Protein AF-A0A0L6VJ19-F1 (afdb_monomer_lite)

Structure (mmCIF, N/CA/C/O backbone):
data_AF-A0A0L6VJ19-F1
#
_entry.id   AF-A0A0L6VJ19-F1
#
loop_
_atom_site.group_PDB
_atom_site.id
_atom_site.type_symbol
_atom_site.label_atom_id
_atom_site.label_alt_id
_atom_site.label_comp_id
_atom_site.label_asym_id
_atom_site.label_entity_id
_atom_site.label_seq_id
_atom_site.pdbx_PDB_ins_code
_atom_site.Cartn_x
_atom_site.Cartn_y
_atom_site.Cartn_z
_atom_site.occupancy
_atom_site.B_iso_or_equiv
_atom_site.auth_seq_id
_atom_site.auth_comp_id
_atom_site.auth_asym_id
_atom_site.auth_atom_id
_atom_site.pdbx_PDB_model_num
ATOM 1 N N . THR A 1 1 ? -43.887 -11.645 20.114 1.00 44.34 1 THR A N 1
ATOM 2 C CA . THR A 1 1 ? -42.466 -11.994 19.919 1.00 44.34 1 THR A CA 1
ATOM 3 C C . THR A 1 1 ? -42.276 -12.391 18.468 1.00 44.34 1 THR A C 1
ATOM 5 O O . THR A 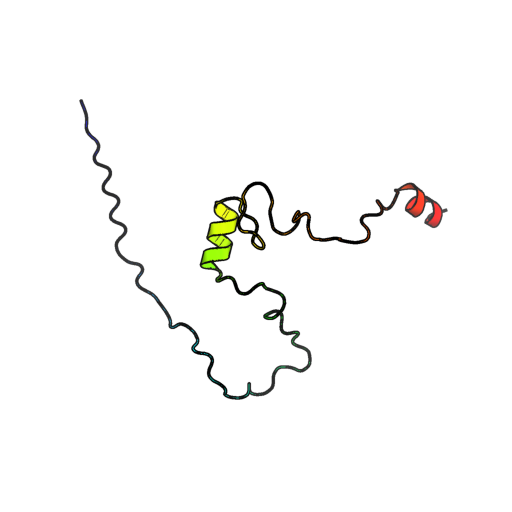1 1 ? -42.587 -13.520 18.122 1.00 44.34 1 THR A O 1
ATOM 8 N N . LEU A 1 2 ? -41.933 -11.442 17.587 1.00 49.09 2 LEU A N 1
ATOM 9 C CA . LEU A 1 2 ? -41.780 -11.724 16.154 1.00 49.09 2 LEU A CA 1
ATOM 10 C C . LEU A 1 2 ? -40.430 -12.410 15.911 1.00 49.09 2 LEU A C 1
ATOM 12 O O . LEU A 1 2 ? -39.385 -11.786 16.064 1.00 49.09 2 LEU A O 1
ATOM 16 N N . ALA A 1 3 ? -40.466 -13.685 15.531 1.00 56.66 3 ALA A N 1
ATOM 17 C CA . ALA A 1 3 ? -39.325 -14.383 14.960 1.00 56.66 3 ALA A CA 1
ATOM 18 C C . ALA A 1 3 ? -39.266 -14.051 13.464 1.00 56.66 3 ALA A C 1
ATOM 20 O O . ALA A 1 3 ? -40.119 -14.493 12.698 1.00 56.66 3 ALA A O 1
ATOM 21 N N . ILE A 1 4 ? -38.286 -13.250 13.048 1.00 63.34 4 ILE A N 1
ATOM 22 C CA . ILE A 1 4 ? -37.974 -13.074 11.627 1.00 63.34 4 ILE A CA 1
ATOM 23 C C . ILE A 1 4 ? -36.861 -14.066 11.303 1.00 63.34 4 ILE A C 1
ATOM 25 O O . ILE A 1 4 ? -35.695 -13.867 11.641 1.00 63.34 4 ILE A O 1
ATOM 29 N N . GLN A 1 5 ? -37.267 -15.179 10.702 1.00 56.53 5 GLN A N 1
ATOM 30 C CA . GLN A 1 5 ? -36.396 -16.210 10.165 1.00 56.53 5 GLN A CA 1
ATOM 31 C C . GLN A 1 5 ? -35.740 -15.658 8.888 1.00 56.53 5 GLN A C 1
ATOM 33 O O . GLN A 1 5 ? -36.397 -15.534 7.859 1.00 56.53 5 GLN A O 1
ATOM 38 N N . LEU A 1 6 ? -34.459 -15.286 8.947 1.00 60.62 6 LEU A N 1
ATOM 39 C CA . LEU A 1 6 ? -33.681 -14.952 7.750 1.00 60.62 6 LEU A CA 1
ATOM 40 C C . LEU A 1 6 ? -33.014 -16.228 7.222 1.00 60.62 6 LEU A C 1
ATOM 42 O O . LEU A 1 6 ? -31.906 -16.577 7.625 1.00 60.62 6 LEU A O 1
ATOM 46 N N . THR A 1 7 ? -33.713 -16.950 6.347 1.00 59.97 7 THR A N 1
ATOM 47 C CA . THR A 1 7 ? -33.135 -18.032 5.540 1.00 59.97 7 THR A CA 1
ATOM 48 C C . THR A 1 7 ? -32.532 -17.432 4.275 1.00 59.97 7 THR A C 1
ATOM 50 O O . THR A 1 7 ? -33.222 -17.227 3.280 1.00 59.97 7 THR A O 1
ATOM 53 N N . SER A 1 8 ? -31.238 -17.124 4.311 1.00 64.19 8 SER A N 1
ATOM 54 C CA . SER A 1 8 ? -30.502 -16.741 3.106 1.00 64.19 8 SER A CA 1
ATOM 55 C C . SER A 1 8 ? -30.130 -18.000 2.324 1.00 64.19 8 SER A C 1
ATOM 57 O O . SER A 1 8 ? -29.049 -18.561 2.504 1.00 64.19 8 SER A O 1
ATOM 59 N N . GLU A 1 9 ? -31.042 -18.457 1.470 1.00 54.81 9 GLU A N 1
ATOM 60 C CA . GLU A 1 9 ? -30.720 -19.344 0.354 1.00 54.81 9 GLU A CA 1
ATOM 61 C C . GLU A 1 9 ? -29.864 -18.555 -0.648 1.00 54.81 9 GLU A C 1
ATOM 63 O O . GLU A 1 9 ? -30.346 -17.634 -1.304 1.00 54.81 9 GLU A O 1
ATOM 68 N N . ILE A 1 10 ? -28.575 -18.886 -0.754 1.00 62.84 10 ILE A N 1
ATOM 69 C CA . ILE A 1 10 ? -27.737 -18.449 -1.876 1.00 62.84 10 ILE A CA 1
ATOM 70 C C . ILE A 1 10 ? -27.570 -19.664 -2.782 1.00 62.84 10 ILE A C 1
ATOM 72 O O . ILE A 1 10 ? -26.558 -20.362 -2.745 1.00 62.84 10 ILE A O 1
ATOM 76 N N . GLU A 1 11 ? -28.616 -19.950 -3.552 1.00 55.56 11 GLU A N 1
ATOM 77 C CA . GLU A 1 11 ? -28.513 -20.828 -4.712 1.00 55.56 11 GLU A CA 1
ATOM 78 C C . GLU A 1 11 ? -27.766 -20.100 -5.839 1.00 55.56 11 GLU A C 1
ATOM 80 O O . GLU A 1 11 ? -27.922 -18.900 -6.063 1.00 55.56 11 GLU A O 1
ATOM 85 N N . ALA A 1 12 ? -26.985 -20.891 -6.569 1.00 46.62 12 ALA A N 1
ATOM 86 C CA . ALA A 1 12 ? -26.522 -20.631 -7.924 1.00 46.62 12 ALA A CA 1
ATOM 87 C C . ALA A 1 12 ? -25.595 -19.423 -8.165 1.00 46.62 12 ALA A C 1
ATOM 89 O O . ALA A 1 12 ? -25.973 -18.373 -8.677 1.00 46.62 12 ALA A O 1
ATOM 90 N N . SER A 1 13 ? -24.293 -19.687 -8.063 1.00 49.38 13 SER A N 1
ATOM 91 C CA . SER A 1 13 ? -23.405 -19.409 -9.201 1.00 49.38 13 SER A CA 1
ATOM 92 C C . SER A 1 13 ? -22.364 -20.510 -9.315 1.00 49.38 13 SER A C 1
ATOM 94 O O . SER A 1 13 ? -21.189 -20.388 -8.979 1.00 49.38 13 SER A O 1
ATOM 96 N N . ARG A 1 14 ? -22.865 -21.641 -9.806 1.00 60.69 14 ARG A N 1
ATOM 97 C CA . ARG A 1 14 ? -22.099 -22.686 -10.464 1.00 60.69 14 ARG A CA 1
ATOM 98 C C . ARG A 1 14 ? -21.372 -22.054 -11.652 1.00 60.69 14 ARG A C 1
ATOM 100 O O . ARG A 1 14 ? -21.996 -21.758 -12.662 1.00 60.69 14 ARG A O 1
ATOM 107 N N . SER A 1 15 ? -20.070 -21.847 -11.527 1.00 41.62 15 SER A N 1
ATOM 108 C CA . SER A 1 15 ? -19.128 -21.755 -12.646 1.00 41.62 15 SER A CA 1
ATOM 109 C C . SER A 1 15 ? -17.726 -21.938 -12.086 1.00 41.62 15 SER A C 1
ATOM 111 O O . SER A 1 15 ? -17.032 -20.982 -11.767 1.00 41.62 15 SER A O 1
ATOM 113 N N . HIS A 1 16 ? -17.326 -23.197 -11.935 1.00 51.06 16 HIS A N 1
ATOM 114 C CA . HIS A 1 16 ? -15.914 -23.533 -12.021 1.00 51.06 16 HIS A CA 1
ATOM 115 C C . HIS A 1 16 ? -15.579 -23.606 -13.515 1.00 51.06 16 HIS A C 1
ATOM 117 O O . HIS A 1 16 ? -16.165 -24.443 -14.205 1.00 51.06 16 HIS A O 1
ATOM 123 N N . PRO A 1 17 ? -14.631 -22.816 -14.030 1.00 42.94 17 PRO A N 1
ATOM 124 C CA . PRO A 1 17 ? -13.748 -23.282 -15.076 1.00 42.94 17 PRO A CA 1
ATOM 125 C C . PRO A 1 17 ? -12.511 -23.899 -14.420 1.00 42.94 17 PRO A C 1
ATOM 127 O O . PRO A 1 17 ? -12.052 -23.472 -13.363 1.00 42.94 17 PRO A O 1
ATOM 130 N N . ALA A 1 18 ? -12.037 -24.962 -15.052 1.00 39.78 18 ALA A N 1
ATOM 131 C CA . ALA A 1 18 ? -10.988 -25.856 -14.609 1.00 39.78 18 ALA A CA 1
ATOM 132 C C . ALA A 1 18 ? -9.731 -25.162 -14.054 1.00 39.78 18 ALA A C 1
ATOM 134 O O . ALA A 1 18 ? -9.226 -24.184 -14.598 1.00 39.78 18 ALA A O 1
ATOM 135 N N . HIS A 1 19 ? -9.183 -25.776 -13.009 1.00 45.22 19 HIS A N 1
ATOM 136 C CA . HIS A 1 19 ? -7.782 -25.663 -12.624 1.00 45.22 19 HIS A CA 1
ATOM 137 C C . HIS A 1 19 ? -6.897 -25.851 -13.873 1.00 45.22 19 HIS A C 1
ATOM 139 O O . HIS A 1 19 ? -7.067 -26.862 -14.565 1.00 45.22 19 HIS A O 1
ATOM 145 N N . PRO A 1 20 ? -5.937 -24.963 -14.184 1.00 50.84 20 PRO A N 1
ATOM 146 C CA . PRO A 1 20 ? -4.892 -25.305 -15.129 1.00 50.84 20 PRO A CA 1
ATOM 147 C C . PRO A 1 20 ? -4.016 -26.369 -14.471 1.00 50.84 20 PRO A C 1
ATOM 149 O O . PRO A 1 20 ? -3.216 -26.103 -13.575 1.00 50.84 20 PRO A O 1
ATOM 152 N N . THR A 1 21 ? -4.220 -27.617 -14.874 1.00 45.47 21 THR A N 1
ATOM 153 C CA . THR A 1 21 ? -3.187 -28.643 -14.793 1.00 45.47 21 THR A CA 1
ATOM 154 C C . THR A 1 21 ? -1.984 -28.113 -15.564 1.00 45.47 21 THR A C 1
ATOM 156 O O . THR A 1 21 ? -2.119 -27.716 -16.721 1.00 45.47 21 THR A O 1
ATOM 159 N N . HIS A 1 22 ? -0.822 -28.075 -14.917 1.00 51.97 22 HIS A N 1
ATOM 160 C CA . HIS A 1 22 ? 0.459 -27.775 -15.544 1.00 51.97 22 HIS A CA 1
ATOM 161 C C . HIS A 1 22 ? 0.698 -28.764 -16.698 1.00 51.97 22 HIS A C 1
ATOM 163 O O . HIS A 1 22 ? 1.145 -29.892 -16.490 1.00 51.97 22 HIS A O 1
ATOM 169 N N . ASN A 1 23 ? 0.339 -28.353 -17.914 1.00 44.88 23 ASN A N 1
ATOM 170 C CA . ASN A 1 23 ? 0.643 -29.067 -19.143 1.00 44.88 23 ASN A CA 1
ATOM 171 C C . ASN A 1 23 ? 2.069 -28.673 -19.559 1.00 44.88 23 ASN A C 1
ATOM 173 O O . ASN A 1 23 ? 2.299 -27.486 -19.800 1.00 44.88 23 ASN A O 1
ATOM 177 N N . PRO A 1 24 ? 3.036 -29.602 -19.649 1.00 55.97 24 PRO A N 1
ATOM 178 C CA . PRO A 1 24 ? 4.374 -29.292 -20.126 1.00 55.97 24 PRO A CA 1
ATOM 179 C C . PRO A 1 24 ? 4.349 -29.244 -21.658 1.00 55.97 24 PRO A C 1
ATOM 181 O O . PRO A 1 24 ? 4.922 -30.100 -22.323 1.00 55.97 24 PRO A O 1
ATOM 184 N N . ASN A 1 25 ? 3.647 -28.269 -22.232 1.00 49.00 25 ASN A N 1
ATOM 185 C CA . ASN A 1 25 ? 3.796 -27.936 -23.645 1.00 49.00 25 ASN A CA 1
ATOM 186 C C . ASN A 1 25 ? 4.473 -26.561 -23.722 1.00 49.00 25 ASN A C 1
ATOM 188 O O . ASN A 1 25 ? 4.077 -25.662 -22.975 1.00 49.00 25 ASN A O 1
ATOM 192 N N . PRO A 1 26 ? 5.517 -26.381 -24.551 1.00 46.97 26 PRO A N 1
ATOM 193 C CA . PRO A 1 26 ? 6.300 -25.156 -24.544 1.00 46.97 26 PRO A CA 1
ATOM 194 C C . PRO A 1 26 ? 5.417 -23.992 -25.016 1.00 46.97 26 PRO A C 1
ATOM 196 O O . PRO A 1 26 ? 4.695 -24.145 -26.007 1.00 46.97 26 PRO A O 1
ATOM 199 N N . PRO A 1 27 ? 5.426 -22.837 -24.326 1.00 55.12 27 PRO A N 1
ATOM 200 C CA . PRO A 1 27 ? 4.613 -21.707 -24.737 1.00 55.12 27 PRO A CA 1
ATOM 201 C C . PRO A 1 27 ? 5.101 -21.222 -26.101 1.00 55.12 27 PRO A C 1
ATOM 203 O O . PRO A 1 27 ? 6.271 -20.875 -26.278 1.00 55.12 27 PRO A O 1
ATOM 206 N N . ALA A 1 28 ? 4.191 -21.226 -27.073 1.00 53.75 28 ALA A N 1
ATOM 207 C CA . ALA A 1 28 ? 4.386 -20.573 -28.354 1.00 53.75 28 ALA A CA 1
ATOM 208 C C . ALA A 1 28 ? 4.773 -19.113 -28.086 1.00 53.75 28 ALA A C 1
ATOM 210 O O . ALA A 1 28 ? 3.972 -18.357 -27.548 1.00 53.75 28 ALA A O 1
ATOM 211 N N . ALA A 1 29 ? 6.030 -18.788 -28.402 1.00 57.09 29 ALA A N 1
ATOM 212 C CA . ALA A 1 29 ? 6.649 -17.468 -28.348 1.00 57.09 29 ALA A CA 1
ATOM 213 C C . ALA A 1 29 ? 6.139 -16.582 -27.197 1.00 57.09 29 ALA A C 1
ATOM 215 O O . ALA A 1 29 ? 5.351 -15.662 -27.407 1.00 57.09 29 ALA A O 1
ATOM 216 N N . ALA A 1 30 ? 6.632 -16.839 -25.980 1.00 61.09 30 ALA A N 1
ATOM 217 C CA . ALA A 1 30 ? 6.649 -15.806 -24.952 1.00 61.09 30 ALA A CA 1
ATOM 218 C C . ALA A 1 30 ? 7.275 -14.548 -25.573 1.00 61.09 30 ALA A C 1
ATOM 220 O O . ALA A 1 30 ? 8.407 -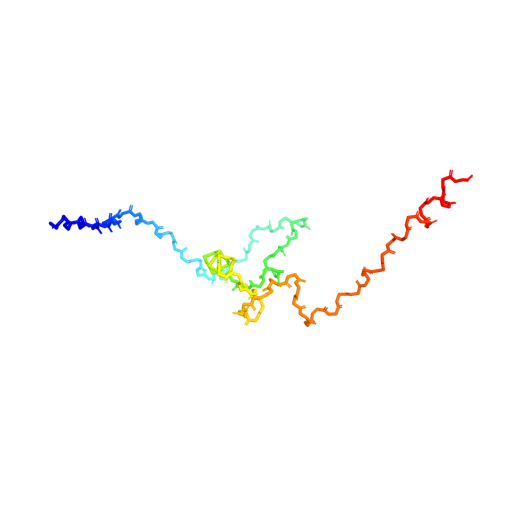14.605 -26.058 1.00 61.09 30 ALA A O 1
ATOM 221 N N . ASP A 1 31 ? 6.515 -13.454 -25.635 1.00 71.50 31 ASP A N 1
ATOM 222 C CA . ASP A 1 31 ? 7.027 -12.162 -26.081 1.00 71.50 31 ASP A CA 1
ATOM 223 C C . ASP A 1 31 ? 8.342 -11.894 -25.323 1.00 71.50 31 ASP A C 1
ATOM 225 O O . ASP A 1 31 ? 8.326 -11.860 -24.090 1.00 71.50 31 ASP A O 1
ATOM 229 N N . PRO A 1 32 ? 9.486 -11.714 -26.011 1.00 75.19 32 PRO A N 1
ATOM 230 C CA . PRO A 1 32 ? 10.780 -11.482 -25.368 1.00 75.19 32 PRO A CA 1
ATOM 231 C C . PRO A 1 32 ? 10.816 -10.241 -24.461 1.00 75.19 32 PRO A C 1
ATOM 233 O O . PRO A 1 32 ? 11.814 -10.015 -23.771 1.00 75.19 32 PRO A O 1
ATOM 236 N N . LYS A 1 33 ? 9.777 -9.395 -24.501 1.00 76.19 33 LYS A N 1
ATOM 237 C CA . LYS A 1 33 ? 9.590 -8.217 -23.645 1.00 76.19 33 LYS A CA 1
ATOM 238 C C . LYS A 1 33 ? 8.546 -8.410 -22.545 1.00 76.19 33 LYS A C 1
ATOM 240 O O . LYS A 1 33 ? 8.463 -7.556 -21.661 1.00 76.19 33 LYS A O 1
ATOM 245 N N . ALA A 1 34 ? 7.790 -9.506 -22.545 1.00 75.31 34 ALA A N 1
ATOM 246 C CA . ALA A 1 34 ? 6.880 -9.825 -21.455 1.00 75.31 34 ALA A CA 1
ATOM 247 C C . ALA A 1 34 ? 7.678 -10.375 -20.266 1.00 75.31 34 ALA A C 1
ATOM 249 O O . ALA A 1 34 ? 8.180 -11.497 -20.281 1.00 75.31 34 ALA A O 1
ATOM 250 N N . MET A 1 35 ? 7.808 -9.564 -19.219 1.00 76.50 35 MET A N 1
ATOM 251 C CA . MET A 1 35 ? 8.348 -10.018 -17.943 1.00 76.50 35 MET A CA 1
ATOM 252 C C . MET A 1 35 ? 7.312 -10.916 -17.257 1.00 76.50 35 MET A C 1
A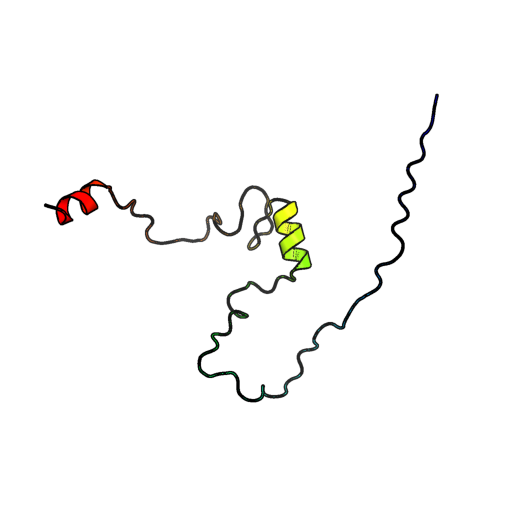TOM 254 O O . MET A 1 35 ? 6.201 -10.471 -16.972 1.00 76.50 35 MET A O 1
ATOM 258 N N . ASP A 1 36 ? 7.671 -12.171 -16.985 1.00 72.62 36 ASP A N 1
ATOM 259 C CA . ASP A 1 36 ? 6.814 -13.095 -16.244 1.00 72.62 36 ASP A CA 1
ATOM 260 C C . ASP A 1 36 ? 6.741 -12.687 -14.761 1.00 72.62 36 ASP A C 1
ATOM 262 O O . ASP A 1 36 ? 7.680 -12.875 -13.985 1.00 72.62 36 ASP A O 1
ATOM 266 N N . LEU A 1 37 ? 5.611 -12.098 -14.362 1.00 66.62 37 LEU A N 1
ATOM 267 C CA . LEU A 1 37 ? 5.341 -11.697 -12.977 1.00 66.62 37 LEU A CA 1
ATOM 268 C C . LEU A 1 37 ? 4.904 -12.880 -12.092 1.00 66.62 37 LEU A C 1
ATOM 270 O O . LEU A 1 37 ? 4.759 -12.709 -10.877 1.00 66.62 37 LEU A O 1
ATOM 274 N N . SER A 1 38 ? 4.730 -14.079 -12.663 1.00 66.19 38 SER A N 1
ATOM 275 C CA . SER A 1 38 ? 4.244 -15.267 -11.944 1.00 66.19 38 SER A CA 1
ATOM 276 C C . SER A 1 38 ? 5.206 -15.732 -10.850 1.00 66.19 38 SER A C 1
ATOM 278 O O . SER A 1 38 ? 4.767 -16.273 -9.839 1.00 66.19 38 SER A O 1
ATOM 280 N N . ALA A 1 39 ? 6.510 -15.477 -10.998 1.00 64.06 39 ALA A N 1
ATOM 281 C CA . ALA A 1 39 ? 7.516 -15.813 -9.988 1.00 64.06 39 ALA A CA 1
ATOM 282 C C . ALA A 1 39 ? 7.495 -14.884 -8.755 1.00 64.06 39 ALA A C 1
ATOM 284 O O . ALA A 1 39 ? 7.999 -15.252 -7.694 1.00 64.06 39 ALA A O 1
ATOM 285 N N . MET A 1 40 ? 6.923 -13.681 -8.883 1.00 62.72 40 MET A N 1
ATOM 286 C CA . MET A 1 40 ? 6.975 -12.632 -7.851 1.00 62.72 40 MET A CA 1
ATOM 287 C C . MET A 1 40 ? 5.755 -12.673 -6.927 1.00 62.72 40 MET A C 1
ATOM 289 O O . MET A 1 40 ? 5.829 -12.287 -5.757 1.00 62.72 40 MET A O 1
ATOM 293 N N . ASN A 1 41 ? 4.633 -13.173 -7.443 1.00 63.56 41 ASN A N 1
ATOM 294 C CA . ASN A 1 41 ? 3.460 -13.456 -6.638 1.00 63.56 41 ASN A CA 1
ATOM 295 C C . ASN A 1 41 ? 3.679 -14.795 -5.936 1.00 63.56 41 ASN A C 1
ATOM 297 O O . ASN A 1 41 ? 3.640 -15.854 -6.558 1.00 63.56 41 ASN A O 1
ATOM 301 N N . SER A 1 42 ? 3.929 -14.744 -4.620 1.00 65.62 42 SER A N 1
ATOM 302 C CA . SER A 1 42 ? 3.866 -15.931 -3.760 1.00 65.62 42 SER A CA 1
ATOM 303 C C . SER A 1 42 ? 2.599 -16.695 -4.130 1.00 65.62 42 SER A C 1
ATOM 305 O O . SER A 1 42 ? 1.543 -16.076 -4.085 1.00 65.62 42 SER A O 1
ATOM 307 N N . GLN A 1 43 ? 2.731 -17.961 -4.547 1.00 69.94 43 GLN A N 1
ATOM 308 C CA . GLN A 1 43 ? 1.704 -18.814 -5.171 1.00 69.94 43 GLN A CA 1
ATOM 309 C C . GLN A 1 43 ? 0.434 -18.989 -4.313 1.00 69.94 43 GLN A C 1
ATOM 311 O O . GLN A 1 43 ? 0.123 -20.067 -3.810 1.00 69.94 43 GLN A O 1
ATOM 316 N N . LEU A 1 44 ? -0.292 -17.907 -4.093 1.00 76.38 44 LEU A N 1
ATOM 317 C CA . LEU A 1 44 ? -1.559 -17.848 -3.404 1.00 76.38 44 LEU A CA 1
ATOM 318 C C . LEU A 1 44 ? -2.613 -17.670 -4.479 1.00 76.38 44 LEU A C 1
ATOM 320 O O . LEU A 1 44 ? -2.468 -16.836 -5.370 1.00 76.38 44 LEU A O 1
ATOM 324 N N . SER A 1 45 ? -3.673 -18.467 -4.392 1.00 83.88 45 SER A N 1
ATOM 325 C CA . SER A 1 45 ? -4.826 -18.261 -5.254 1.00 83.88 45 SER A CA 1
ATOM 326 C C . SER A 1 45 ? -5.426 -16.879 -4.981 1.00 83.88 45 SER A C 1
ATOM 328 O O . SER A 1 45 ? -5.405 -16.404 -3.839 1.00 83.88 45 SER A O 1
ATOM 330 N N . ASP A 1 46 ? -6.035 -16.262 -5.994 1.00 83.69 46 ASP A N 1
ATOM 331 C CA . ASP A 1 46 ? -6.733 -14.979 -5.832 1.00 83.69 46 ASP A CA 1
ATOM 332 C C . ASP A 1 46 ? -7.773 -15.044 -4.704 1.00 83.69 46 ASP A C 1
ATOM 334 O O . ASP A 1 46 ? -7.951 -14.101 -3.930 1.00 83.69 46 ASP A O 1
ATOM 338 N N . THR A 1 47 ? -8.423 -16.203 -4.547 1.00 87.38 47 THR A N 1
ATOM 339 C CA . THR A 1 47 ? -9.406 -16.422 -3.482 1.00 87.38 47 THR A CA 1
ATOM 340 C C . THR A 1 47 ? -8.780 -16.370 -2.091 1.00 87.38 47 THR A C 1
ATOM 342 O O . THR A 1 47 ? -9.385 -15.822 -1.168 1.00 87.38 47 THR A O 1
ATOM 345 N N . ASP A 1 48 ? -7.566 -16.893 -1.927 1.00 88.75 48 ASP A N 1
ATOM 346 C CA . ASP A 1 48 ? -6.870 -16.889 -0.645 1.00 88.75 48 ASP A CA 1
ATOM 347 C C . ASP A 1 48 ? -6.267 -15.524 -0.362 1.00 88.75 48 ASP A C 1
ATOM 349 O O . ASP A 1 48 ? -6.394 -15.032 0.757 1.00 88.75 48 ASP A O 1
ATOM 353 N N . GLN A 1 49 ? -5.722 -14.850 -1.374 1.00 86.88 49 GLN A N 1
ATOM 354 C CA . GLN A 1 49 ? -5.287 -13.465 -1.234 1.00 86.88 49 GLN A CA 1
ATOM 355 C C . GLN A 1 49 ? -6.435 -12.578 -0.734 1.00 86.88 49 GLN A C 1
ATOM 357 O O . GLN A 1 49 ? -6.281 -11.873 0.265 1.00 86.88 49 GLN A O 1
ATOM 362 N N . VAL A 1 50 ? -7.617 -12.671 -1.349 1.00 89.25 50 VAL A N 1
ATOM 363 C CA . VAL A 1 50 ? -8.793 -11.896 -0.929 1.00 89.25 50 VAL A CA 1
ATOM 364 C C . VAL A 1 50 ? -9.221 -12.245 0.499 1.00 89.25 50 VAL A C 1
ATOM 366 O O . VAL A 1 50 ? -9.544 -11.343 1.273 1.00 89.25 50 VAL A O 1
ATOM 369 N N . LYS A 1 51 ? -9.205 -13.524 0.893 1.00 92.44 51 LYS A N 1
ATOM 370 C CA . LYS A 1 51 ? -9.509 -13.927 2.279 1.00 92.44 51 LYS A CA 1
ATOM 371 C C . LYS A 1 51 ? -8.485 -13.368 3.265 1.00 92.44 51 LYS A C 1
ATOM 373 O O .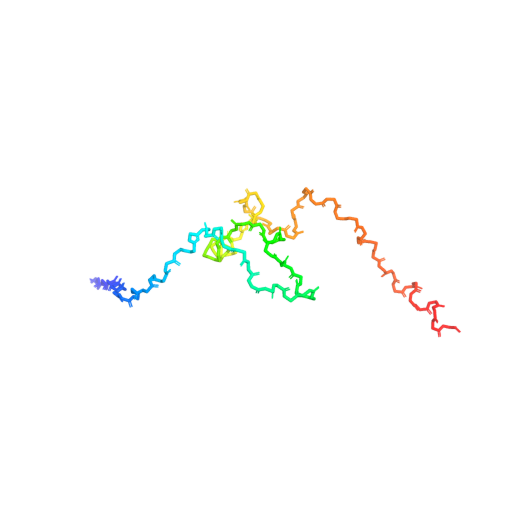 LYS A 1 51 ? -8.862 -12.842 4.307 1.00 92.44 51 LYS A O 1
ATOM 378 N N . LEU A 1 52 ? -7.196 -13.447 2.952 1.00 90.31 52 LEU A N 1
ATOM 379 C CA . LEU A 1 52 ? -6.142 -12.941 3.828 1.00 90.31 52 LEU A CA 1
ATOM 380 C C . LEU A 1 52 ? -6.235 -11.414 3.975 1.00 90.31 52 LEU A C 1
ATOM 382 O O . LEU A 1 52 ? -6.148 -10.925 5.099 1.00 90.31 52 LEU A O 1
ATOM 386 N N . MET A 1 53 ? -6.530 -10.686 2.890 1.00 89.19 53 MET A N 1
ATOM 387 C CA . MET A 1 53 ? -6.807 -9.240 2.917 1.00 89.19 53 MET A CA 1
ATOM 388 C C . MET A 1 53 ? -8.000 -8.904 3.807 1.00 89.19 53 MET A C 1
ATOM 390 O O . MET A 1 53 ? -7.884 -8.066 4.698 1.00 89.19 53 MET A O 1
ATOM 394 N N . LYS A 1 54 ? -9.134 -9.582 3.595 1.00 93.38 54 LYS A N 1
ATOM 395 C CA . LYS A 1 54 ? -10.361 -9.380 4.381 1.00 93.38 54 LYS A CA 1
ATOM 396 C C . LYS A 1 54 ? -10.137 -9.639 5.869 1.00 93.38 54 LYS A C 1
ATOM 398 O O . LYS A 1 54 ? -10.684 -8.936 6.710 1.00 93.38 54 LYS A O 1
ATOM 403 N N . ASN A 1 55 ? -9.304 -10.622 6.191 1.00 91.62 55 ASN A N 1
ATOM 404 C CA . ASN A 1 55 ? -9.013 -11.015 7.563 1.00 91.62 55 ASN A CA 1
ATOM 405 C C . ASN A 1 55 ? -7.845 -10.227 8.189 1.00 91.62 55 ASN A C 1
ATOM 407 O O . ASN A 1 55 ? -7.496 -10.504 9.340 1.00 91.62 55 ASN A O 1
ATOM 411 N N . GLY A 1 56 ? -7.222 -9.294 7.454 1.00 91.38 56 GLY A N 1
ATOM 412 C CA . GLY A 1 56 ? -6.073 -8.512 7.922 1.00 91.38 56 GLY A CA 1
ATOM 413 C C . GLY A 1 56 ? -4.845 -9.369 8.247 1.00 91.38 56 GLY A C 1
ATOM 414 O O . GLY A 1 56 ? -4.141 -9.097 9.221 1.00 91.38 56 GLY A O 1
ATOM 415 N N . GLN A 1 57 ? -4.637 -10.444 7.484 1.00 93.75 57 GLN A N 1
ATOM 416 C CA . GLN A 1 57 ? -3.552 -11.404 7.671 1.00 93.75 57 GLN A CA 1
ATOM 417 C C . GLN A 1 57 ? -2.440 -11.188 6.642 1.00 93.75 57 GLN A C 1
ATOM 419 O O . GLN A 1 57 ? -2.694 -10.953 5.461 1.00 93.75 57 GLN A O 1
ATOM 424 N N . CYS A 1 58 ? -1.195 -11.334 7.082 1.00 90.88 58 CYS A N 1
ATOM 425 C CA . CYS A 1 58 ? -0.015 -11.256 6.232 1.00 90.88 58 CYS A CA 1
ATOM 426 C C . CYS A 1 58 ? 0.016 -12.395 5.203 1.00 90.88 58 CYS A C 1
ATOM 428 O O . CYS A 1 58 ? -0.151 -13.559 5.564 1.00 90.88 58 CYS A O 1
ATOM 430 N N . PHE A 1 59 ? 0.317 -12.102 3.934 1.00 88.81 59 PHE A N 1
ATOM 431 C CA . PHE A 1 59 ? 0.419 -13.144 2.900 1.00 88.81 59 PHE A CA 1
ATOM 432 C C . PHE A 1 59 ? 1.631 -14.063 3.091 1.00 88.81 59 PHE A C 1
ATOM 434 O O . PHE A 1 59 ? 1.642 -15.170 2.567 1.00 88.81 59 PHE A O 1
ATOM 441 N N . HIS A 1 60 ? 2.638 -13.620 3.850 1.00 85.69 60 HIS A N 1
ATOM 442 C CA . HIS A 1 60 ? 3.862 -14.382 4.098 1.00 85.69 60 HIS A CA 1
ATOM 443 C C . HIS A 1 60 ? 3.736 -15.353 5.283 1.00 85.69 60 HIS A C 1
ATOM 445 O O . HIS A 1 60 ? 4.032 -16.533 5.139 1.00 85.69 60 HIS A O 1
ATOM 451 N N . CYS A 1 61 ? 3.273 -14.890 6.451 1.00 89.38 61 CYS A N 1
ATOM 452 C CA . CYS A 1 61 ? 3.205 -15.713 7.673 1.00 89.38 61 CYS A CA 1
ATOM 453 C C . CYS A 1 61 ? 1.783 -16.045 8.142 1.00 89.38 61 CYS A C 1
ATOM 455 O O . CYS A 1 61 ? 1.616 -16.730 9.153 1.00 89.38 61 CYS A O 1
ATOM 457 N N . ARG A 1 62 ? 0.756 -15.543 7.440 1.00 89.75 62 ARG A N 1
ATOM 458 C CA . ARG A 1 62 ? -0.672 -15.734 7.752 1.00 89.75 62 ARG A CA 1
ATOM 459 C C . ARG A 1 62 ? -1.094 -15.238 9.142 1.00 89.75 62 ARG A C 1
ATOM 461 O O . ARG A 1 62 ? -2.198 -15.532 9.581 1.00 89.75 62 ARG A O 1
ATOM 468 N N . GLN A 1 63 ? -0.250 -14.460 9.822 1.00 91.19 63 GLN A N 1
ATOM 469 C CA . GLN A 1 63 ? -0.570 -13.839 11.107 1.00 91.19 63 GLN A CA 1
ATOM 470 C C . GLN A 1 63 ? -1.334 -12.533 10.905 1.00 91.19 63 GLN A C 1
ATOM 472 O O . GLN A 1 63 ? -1.129 -11.828 9.915 1.00 91.19 63 GLN A O 1
ATOM 477 N N . LYS A 1 64 ? -2.203 -12.204 11.861 1.00 90.81 64 LYS A N 1
ATOM 478 C CA . LYS A 1 64 ? -2.916 -10.923 11.900 1.00 90.81 64 LYS A CA 1
ATOM 479 C C . LYS A 1 64 ? -1.999 -9.789 12.365 1.00 90.81 64 LYS A C 1
ATOM 481 O O . LYS A 1 64 ? -0.960 -10.024 12.977 1.00 90.81 64 LYS A O 1
ATOM 486 N N . GLY A 1 65 ? -2.424 -8.555 12.105 1.00 90.12 65 GLY A N 1
ATOM 487 C CA . GLY A 1 65 ? -1.799 -7.341 12.644 1.00 90.12 65 GLY A CA 1
ATOM 488 C C . GLY A 1 65 ? -0.797 -6.667 11.709 1.00 90.12 65 GLY A C 1
ATOM 489 O O . GLY A 1 65 ? -0.446 -5.517 11.942 1.00 90.12 65 GLY A O 1
ATOM 490 N N . HIS A 1 66 ? -0.386 -7.332 10.628 1.00 90.25 66 HIS A N 1
ATOM 491 C CA . HIS A 1 66 ? 0.394 -6.719 9.556 1.00 90.25 66 HIS A CA 1
ATOM 492 C C . HIS A 1 66 ? 0.036 -7.342 8.208 1.00 90.25 66 HIS A C 1
ATOM 494 O O . HIS A 1 66 ? -0.385 -8.499 8.128 1.00 90.25 66 HIS A O 1
ATOM 500 N N . LEU A 1 67 ? 0.232 -6.576 7.140 1.00 88.38 67 LEU A N 1
ATOM 501 C CA . LEU A 1 67 ? 0.228 -7.110 5.785 1.00 88.38 67 LEU A CA 1
ATOM 502 C C . LEU A 1 67 ? 1.660 -7.433 5.365 1.00 88.38 67 LEU A C 1
ATOM 504 O O . LEU A 1 67 ? 2.627 -7.037 6.010 1.00 88.38 67 LEU A O 1
ATOM 508 N N . SER A 1 68 ? 1.805 -8.126 4.238 1.00 84.81 68 SER A N 1
ATOM 509 C CA . SER A 1 68 ? 3.118 -8.474 3.691 1.00 84.81 68 SER A CA 1
ATOM 510 C C . SER A 1 68 ? 4.064 -7.281 3.554 1.00 84.81 68 SER A C 1
ATOM 512 O O . SER A 1 68 ? 5.264 -7.486 3.705 1.00 84.81 68 SER A O 1
ATOM 514 N N . ARG A 1 69 ? 3.559 -6.064 3.301 1.00 82.81 69 ARG A N 1
ATOM 515 C CA . ARG A 1 69 ? 4.367 -4.836 3.208 1.00 82.81 69 ARG A CA 1
ATOM 516 C C . ARG A 1 69 ? 5.152 -4.556 4.488 1.00 82.81 69 ARG A C 1
ATOM 518 O O . ARG A 1 69 ? 6.318 -4.195 4.411 1.00 82.81 69 ARG A O 1
ATOM 525 N N . ASP A 1 70 ? 4.527 -4.787 5.633 1.00 83.12 70 ASP A N 1
ATOM 526 C CA . ASP A 1 70 ? 5.067 -4.472 6.954 1.00 83.12 70 ASP A CA 1
ATOM 527 C C . ASP A 1 70 ? 5.625 -5.741 7.631 1.00 83.12 70 ASP A C 1
ATOM 529 O O . ASP A 1 70 ? 5.749 -5.819 8.851 1.00 83.12 70 ASP A O 1
ATOM 533 N N . PHE A 1 71 ? 5.935 -6.777 6.836 1.00 83.94 71 PHE A N 1
ATOM 534 C CA . PHE A 1 71 ? 6.514 -8.018 7.336 1.00 83.94 71 PHE A CA 1
ATOM 535 C C . PHE A 1 71 ? 7.902 -7.738 7.936 1.00 83.94 71 PHE A C 1
ATOM 537 O O . PHE A 1 71 ? 8.806 -7.342 7.196 1.00 83.94 71 PHE A O 1
ATOM 544 N N . PRO A 1 72 ? 8.113 -7.987 9.241 1.00 76.25 72 PRO A N 1
ATOM 545 C CA . PRO A 1 72 ? 9.325 -7.568 9.953 1.00 76.25 72 PRO A CA 1
ATOM 546 C C . PRO A 1 72 ? 10.593 -8.285 9.471 1.00 76.25 72 PRO A C 1
ATOM 548 O O . PRO A 1 72 ? 11.698 -7.811 9.703 1.00 76.25 72 PRO A O 1
ATOM 551 N N . GLY A 1 73 ? 10.446 -9.416 8.773 1.00 71.00 73 GLY A N 1
ATOM 552 C CA . GLY A 1 73 ? 11.557 -10.131 8.146 1.00 71.00 73 GLY A CA 1
ATOM 553 C C . GLY A 1 73 ? 12.055 -9.505 6.840 1.00 71.00 73 GLY A C 1
ATOM 554 O O . GLY A 1 73 ? 13.031 -9.995 6.278 1.00 71.00 73 GLY A O 1
ATOM 555 N N . ARG A 1 74 ? 11.413 -8.443 6.329 1.00 68.75 74 ARG A N 1
ATOM 556 C CA . ARG A 1 74 ? 11.964 -7.674 5.211 1.00 68.75 74 ARG A CA 1
ATOM 557 C C . ARG A 1 74 ? 12.979 -6.686 5.766 1.00 68.75 74 ARG A C 1
ATOM 559 O O . ARG A 1 74 ? 12.619 -5.601 6.211 1.00 68.75 74 ARG A O 1
ATOM 566 N N . THR A 1 75 ? 14.259 -7.020 5.665 1.00 65.56 75 THR A N 1
ATOM 567 C CA . THR A 1 75 ? 15.350 -6.038 5.703 1.00 65.56 75 THR A CA 1
ATOM 568 C C . THR A 1 75 ? 15.296 -5.180 4.433 1.00 65.56 75 THR A C 1
ATOM 570 O O . THR A 1 75 ? 16.145 -5.259 3.549 1.00 65.56 75 THR A O 1
ATOM 573 N N . GLY A 1 76 ? 14.232 -4.384 4.304 1.00 58.50 76 GLY A N 1
ATOM 574 C CA . GLY A 1 76 ? 14.063 -3.400 3.246 1.00 58.50 76 GLY A CA 1
ATOM 575 C C . GLY A 1 76 ? 15.044 -2.263 3.474 1.00 58.50 76 GLY A C 1
ATOM 576 O O . GLY A 1 76 ? 14.828 -1.402 4.325 1.00 58.50 76 GLY A O 1
ATOM 577 N N . GLN A 1 77 ? 16.151 -2.293 2.740 1.00 62.19 77 GLN A N 1
ATOM 578 C CA . GLN A 1 77 ? 17.102 -1.199 2.706 1.00 62.19 77 GLN A CA 1
ATOM 579 C C . GLN A 1 77 ? 16.433 0.087 2.205 1.00 62.19 77 GLN A C 1
ATOM 581 O O . GLN A 1 77 ? 15.675 0.085 1.240 1.00 62.19 77 GLN A O 1
ATOM 586 N N . SER A 1 78 ? 16.811 1.190 2.849 1.00 61.84 78 SER A N 1
ATOM 587 C CA . SER A 1 78 ? 16.647 2.566 2.385 1.00 61.84 78 SER A CA 1
ATOM 588 C C . SER A 1 78 ? 15.218 3.109 2.290 1.00 61.84 78 SER A C 1
ATOM 590 O O . SER A 1 78 ? 14.786 3.595 1.250 1.00 61.84 78 SER A O 1
ATOM 592 N N . SER A 1 79 ? 14.561 3.236 3.440 1.00 63.25 79 SER A N 1
ATOM 593 C CA . SER A 1 79 ? 13.834 4.481 3.700 1.00 63.25 79 SER A CA 1
ATOM 594 C C . SER A 1 79 ? 14.771 5.431 4.447 1.00 63.25 79 SER A C 1
ATOM 596 O O . SER A 1 79 ? 14.537 5.746 5.611 1.00 63.25 79 SER A O 1
ATOM 598 N N . ARG A 1 80 ? 15.876 5.868 3.814 1.00 66.56 80 ARG A N 1
ATOM 599 C CA . ARG A 1 80 ? 16.451 7.149 4.243 1.00 66.56 80 ARG A CA 1
ATOM 600 C C . ARG A 1 80 ? 15.367 8.173 3.912 1.00 66.56 80 ARG A C 1
ATOM 602 O O . ARG A 1 80 ? 15.020 8.273 2.735 1.00 66.56 80 ARG A O 1
ATOM 609 N N . PRO A 1 81 ? 14.764 8.855 4.897 1.00 66.00 81 PRO A N 1
ATOM 610 C CA . PRO A 1 81 ? 13.822 9.912 4.582 1.00 66.00 81 PRO A CA 1
ATOM 611 C C . PRO A 1 81 ? 14.596 10.939 3.761 1.00 66.00 81 PRO A C 1
ATOM 613 O O . PRO A 1 81 ? 15.565 11.501 4.271 1.00 66.00 81 PRO A O 1
ATOM 616 N N . VAL A 1 82 ? 14.225 11.120 2.491 1.00 68.75 82 VAL A N 1
ATOM 617 C CA . VAL A 1 82 ? 14.745 12.222 1.679 1.00 68.75 82 VAL A CA 1
ATOM 618 C C . VAL A 1 82 ? 14.376 13.484 2.446 1.00 68.75 82 VAL A C 1
ATOM 620 O O . VAL A 1 82 ? 13.192 13.798 2.583 1.00 68.75 82 VAL A O 1
ATOM 623 N N . GLN A 1 83 ? 15.365 14.126 3.065 1.00 77.94 83 GLN A N 1
ATOM 624 C CA . GLN A 1 83 ? 15.115 15.351 3.805 1.00 77.94 83 GLN A CA 1
ATOM 625 C C . GLN A 1 83 ? 14.810 16.426 2.768 1.00 77.94 83 GLN A C 1
ATOM 627 O O . GLN A 1 83 ? 15.518 16.552 1.772 1.00 77.94 83 GLN A O 1
ATOM 632 N N . LEU A 1 84 ? 13.746 17.197 2.984 1.00 72.44 84 LEU A N 1
ATOM 633 C CA . LEU A 1 84 ? 13.368 18.292 2.0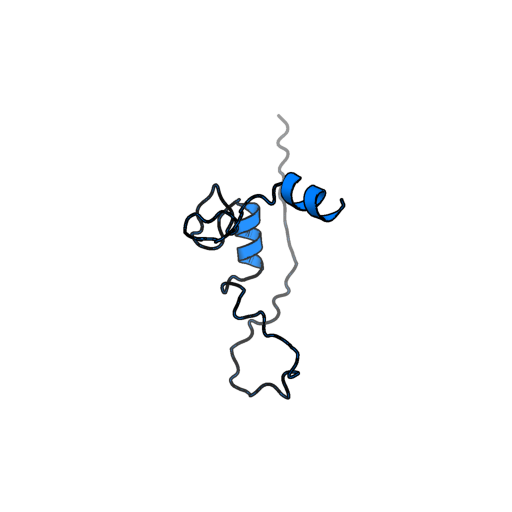86 1.00 72.44 84 LEU A CA 1
ATOM 634 C C . LEU A 1 84 ? 14.529 19.297 1.893 1.00 72.44 84 LEU A C 1
ATOM 636 O O . LEU A 1 84 ? 14.673 19.855 0.806 1.00 72.44 84 LEU A O 1
ATOM 640 N N . SER A 1 85 ? 15.418 19.386 2.894 1.00 77.38 85 SER A N 1
ATOM 641 C CA . SER A 1 85 ? 16.692 20.118 2.870 1.00 77.38 85 SER A CA 1
ATOM 642 C C . SER A 1 85 ? 17.658 19.699 1.768 1.00 77.38 85 SER A C 1
ATOM 644 O O . SER A 1 85 ? 18.427 20.515 1.267 1.00 77.38 85 SER A O 1
ATOM 646 N N . ASP A 1 86 ? 17.641 18.430 1.375 1.00 78.06 86 ASP A N 1
ATOM 647 C CA . ASP A 1 86 ? 18.537 17.935 0.333 1.00 78.06 86 ASP A CA 1
ATOM 648 C C . ASP A 1 86 ? 18.017 18.342 -1.057 1.00 78.06 86 ASP A C 1
ATOM 650 O O . ASP A 1 86 ? 18.800 18.542 -1.985 1.00 78.06 86 ASP A O 1
ATOM 654 N N . LEU A 1 87 ? 16.695 18.514 -1.196 1.00 76.38 87 LEU A N 1
ATOM 655 C CA . LEU A 1 87 ? 16.047 18.931 -2.440 1.00 76.38 87 LEU A CA 1
ATOM 656 C C . LEU A 1 87 ? 16.118 20.452 -2.651 1.00 76.38 87 LEU A C 1
ATOM 658 O O . LEU A 1 87 ? 16.335 20.900 -3.775 1.00 76.38 87 LEU A O 1
ATOM 662 N N . GLU A 1 88 ? 15.979 21.257 -1.593 1.00 79.56 88 GLU A N 1
ATOM 663 C CA . GLU A 1 88 ? 16.068 22.726 -1.691 1.00 79.56 88 GLU A CA 1
ATOM 664 C C . GLU A 1 88 ? 17.482 23.221 -2.042 1.00 79.56 88 GLU A C 1
ATOM 666 O O . GLU A 1 88 ? 17.629 24.276 -2.660 1.00 79.56 88 GLU A O 1
ATOM 671 N N . ALA A 1 89 ? 18.521 22.455 -1.689 1.00 80.50 89 ALA A N 1
ATOM 672 C CA . ALA A 1 89 ? 19.912 22.775 -2.003 1.00 80.50 89 ALA A CA 1
ATOM 673 C C . ALA A 1 89 ? 20.233 22.682 -3.505 1.00 80.50 89 ALA A C 1
ATOM 675 O O . ALA A 1 89 ? 21.190 23.301 -3.956 1.00 80.50 89 ALA A O 1
ATOM 676 N N . LEU A 1 90 ? 19.436 21.936 -4.277 1.00 76.06 90 LEU A N 1
ATOM 677 C CA . LEU A 1 90 ? 19.633 21.750 -5.719 1.00 76.06 90 LEU A CA 1
ATOM 678 C C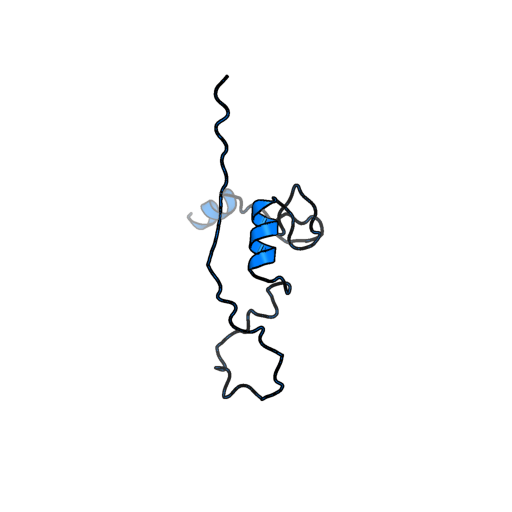 . LEU A 1 90 ? 18.948 22.836 -6.567 1.00 76.06 90 LEU A C 1
ATOM 680 O O . LEU A 1 90 ? 19.225 22.960 -7.756 1.00 76.06 90 LEU A O 1
ATOM 684 N N . ILE A 1 91 ? 18.029 23.597 -5.967 1.00 82.38 91 ILE A N 1
ATOM 685 C CA . ILE A 1 91 ? 17.211 24.609 -6.655 1.00 82.38 91 ILE A CA 1
ATOM 686 C C . ILE A 1 91 ? 17.808 26.028 -6.482 1.00 82.38 91 ILE A C 1
ATOM 688 O O . ILE A 1 91 ? 17.303 26.985 -7.067 1.00 82.38 91 ILE A O 1
ATOM 692 N N . LYS A 1 92 ? 18.892 26.174 -5.707 1.00 67.12 92 LYS A N 1
ATOM 693 C CA . LYS A 1 92 ? 19.675 27.416 -5.564 1.00 67.12 92 LYS A CA 1
ATOM 694 C C . LYS A 1 92 ? 20.867 27.428 -6.511 1.00 67.12 92 LYS A C 1
ATOM 696 O O . LYS A 1 92 ? 21.160 28.531 -7.021 1.00 67.12 92 LYS A O 1
#

Organism: NCBI:txid27349

pLDDT: mean 70.09, std 15.29, range [39.78, 93.75]

Foldseek 3Di:
DDDDDPDPPPDDDDDDDDDPDPDPDDPDDPPPPDDPCVVVPPPDDPVVVVVLVVQCAAPPPRDHDHYVVVPVPPPDPDPPPPPVVVVVVVVD

Secondary structure (DSSP, 8-state):
---------------------------TT--TT---GGGTS-S--HHHHHHHHHTTB-TTT--BS--GGG-TT----------HHHHHTT--

Radius of gyration: 23.67 Å; chains: 1; bounding box: 62×57×48 Å

Sequence (92 aa):
TLAIQLTSEIEASRSHPAHPTHNPNPPAAADPKAMDLSAMNSQLSDTDQVKLMKNGQCFHCRQKGHLSRDFPGRTGQSSRPVQLSDLEALIK

InterPro domains:
  IPR036875 Zinc finger, CCHC-type superfamily [SSF57756] (42-79)